Protein AF-A0A183M045-F1 (afdb_monomer_lite)

Foldseek 3Di:
DDDPVCQVVLQVVDDAPVPQFDFDADPQVGGTHHGLWDQDPQVRDIARNWDACDPVVNGTDGDPCVVVVVVVVVVVVVVVVVVVVVVVVVLVVVCVVVVLQADWDQDPVRDTDRDDPVNSVVD

Secondary structure (DSSP, 8-state):
---TTTHHHHHHHS---SSS---EEETTTTEEEPTT-EEETTTTEEETT--EEETTTTEEESTTTHHHHHHHHHHHHHHHHHHHHHHHHHHHHHHHHTTGGG-EEE-TT--EEE--HHHHH--

Organism: NCBI:txid48269

InterPro domains:
  IPR001594 Palmitoyltransferase, DHHC domain [PF01529] (22-110)
  IPR039859 Palmitoyltransferase PFA4/ZDHHC16/ZDHHC20/ERF2-like [PTHR22883] (23-88)

Sequence (123 aa):
FITSRNKSVYAHIYEYDNFIYSPKQCTICCHIIPARSKHCSRCDRCVFRFDHHCVWTNCCIGGQNHGLFITFLFSLCFMIANALWLNCRMLYLFSVHENLWQAHYLDEYDQMHPMDWLTLLQV

pLDDT: mean 93.28, std 6.27, range [52.72, 98.62]

Radius of gyration: 27.17 Å; chains: 1; bounding box: 51×26×75 Å

Structure (mmCIF, N/CA/C/O backbone):
data_AF-A0A183M045-F1
#
_entry.id   AF-A0A183M045-F1
#
loop_
_atom_site.group_PDB
_atom_site.id
_atom_site.type_symbol
_atom_site.label_atom_id
_atom_site.label_alt_id
_atom_site.label_comp_id
_atom_site.label_asym_id
_atom_site.label_entity_id
_atom_site.label_seq_id
_atom_site.pdbx_PDB_ins_code
_atom_site.Cartn_x
_atom_site.Cartn_y
_atom_site.Cartn_z
_atom_site.occupancy
_atom_site.B_iso_or_equiv
_atom_site.auth_seq_id
_atom_site.auth_comp_id
_atom_site.auth_asym_id
_atom_site.auth_atom_id
_atom_site.pdbx_PDB_model_num
ATOM 1 N N . PHE A 1 1 ? -6.816 -6.824 13.689 1.00 90.31 1 PHE A N 1
ATOM 2 C CA . PHE A 1 1 ? -8.293 -6.654 13.666 1.00 90.31 1 PHE A CA 1
ATOM 3 C C . PHE A 1 1 ? -8.837 -6.400 15.063 1.00 90.31 1 PHE A C 1
ATOM 5 O O . PHE A 1 1 ? -8.148 -6.723 16.028 1.00 90.31 1 PHE A O 1
ATOM 12 N N . ILE A 1 2 ? -10.037 -5.823 15.174 1.00 94.12 2 ILE A N 1
ATOM 13 C CA . ILE A 1 2 ? -10.691 -5.584 16.468 1.00 94.12 2 ILE A CA 1
ATOM 14 C C . ILE A 1 2 ? -11.326 -6.888 16.956 1.00 94.12 2 ILE A C 1
ATOM 16 O O . ILE A 1 2 ? -12.040 -7.552 16.211 1.00 94.12 2 ILE A O 1
ATOM 20 N N . THR A 1 3 ? -11.051 -7.243 18.204 1.00 92.88 3 THR A N 1
ATOM 21 C CA . THR A 1 3 ? -11.595 -8.400 18.918 1.00 92.88 3 THR A CA 1
ATOM 22 C C . THR A 1 3 ? -11.999 -7.972 20.326 1.00 92.88 3 THR A C 1
ATOM 24 O O . THR A 1 3 ? -11.589 -6.910 20.803 1.00 92.88 3 THR A O 1
ATOM 27 N N . SER A 1 4 ? -12.738 -8.816 21.046 1.00 90.75 4 SER A N 1
ATOM 28 C CA . SER A 1 4 ? -13.120 -8.540 22.438 1.00 90.75 4 SER A CA 1
ATOM 29 C C . SER A 1 4 ? -11.919 -8.316 23.367 1.00 90.75 4 SER A C 1
ATOM 31 O O . SER A 1 4 ? -12.051 -7.619 24.365 1.00 90.75 4 SER A O 1
ATOM 33 N N . ARG A 1 5 ? -10.738 -8.859 23.027 1.00 92.75 5 ARG A N 1
ATOM 34 C CA . ARG A 1 5 ? -9.519 -8.759 23.848 1.00 92.75 5 ARG A CA 1
ATOM 35 C C . ARG A 1 5 ? -8.773 -7.437 23.677 1.00 92.75 5 ARG A C 1
ATOM 37 O O . ARG A 1 5 ? -8.127 -6.985 24.609 1.00 92.75 5 ARG A O 1
ATOM 44 N N . ASN A 1 6 ? -8.823 -6.837 22.486 1.00 94.06 6 ASN A N 1
ATOM 45 C CA . ASN A 1 6 ? -8.044 -5.633 22.164 1.00 94.06 6 ASN A CA 1
ATOM 46 C C . ASN A 1 6 ? -8.902 -4.374 21.978 1.00 94.06 6 ASN A C 1
ATOM 48 O O . ASN A 1 6 ? -8.361 -3.277 21.857 1.00 94.06 6 ASN A O 1
ATOM 52 N N . LYS A 1 7 ? -10.234 -4.510 21.977 1.00 92.50 7 LYS A N 1
ATOM 53 C CA . LYS A 1 7 ? -11.162 -3.391 21.802 1.00 92.50 7 LYS A CA 1
ATOM 54 C C . LYS A 1 7 ? -10.952 -2.282 22.837 1.00 92.50 7 LYS A C 1
ATOM 56 O O . LYS A 1 7 ? -10.962 -1.120 22.444 1.00 92.50 7 LYS A O 1
ATOM 61 N N . SER A 1 8 ? -10.783 -2.621 24.118 1.00 92.31 8 SER A N 1
ATOM 62 C CA . SER A 1 8 ? -10.558 -1.628 25.183 1.00 92.31 8 SER A CA 1
ATOM 63 C C . SER A 1 8 ? -9.276 -0.840 24.930 1.00 92.31 8 SER A C 1
ATOM 65 O O . SER A 1 8 ? -9.306 0.383 24.900 1.00 92.31 8 SER A O 1
ATOM 67 N N . VAL A 1 9 ? -8.181 -1.539 24.620 1.00 93.81 9 VAL A N 1
ATOM 68 C CA . VAL A 1 9 ? -6.893 -0.926 24.267 1.00 93.81 9 VAL A CA 1
ATOM 69 C C . VAL A 1 9 ? -7.054 0.051 23.099 1.00 93.81 9 VAL A C 1
ATOM 71 O O . VAL A 1 9 ? -6.623 1.195 23.187 1.00 93.81 9 VAL A O 1
ATOM 74 N N . TYR A 1 10 ? -7.731 -0.356 22.021 1.00 94.81 10 TYR A N 1
ATOM 75 C CA . TYR A 1 10 ? -7.956 0.518 20.866 1.00 94.81 10 TYR A CA 1
ATOM 76 C C . TYR A 1 10 ? -8.866 1.712 21.150 1.00 94.81 10 TYR A C 1
ATOM 78 O O . TYR A 1 10 ? -8.679 2.757 20.530 1.00 94.81 10 TYR A O 1
ATOM 86 N N . ALA A 1 11 ? -9.821 1.580 22.070 1.00 92.50 11 ALA A N 1
ATOM 87 C CA . ALA A 1 11 ? -10.690 2.682 22.475 1.00 92.50 11 ALA A CA 1
ATOM 88 C C . ALA A 1 11 ? -9.932 3.792 23.222 1.00 92.50 11 ALA A C 1
ATOM 90 O O . ALA A 1 11 ? -10.339 4.942 23.136 1.00 92.50 11 ALA A O 1
ATOM 91 N N . HIS A 1 12 ? -8.827 3.468 23.899 1.00 91.25 12 HIS A N 1
ATOM 92 C CA . HIS A 1 12 ? -7.998 4.456 24.600 1.00 91.25 12 HIS A CA 1
ATOM 93 C C . HIS A 1 12 ? -6.934 5.119 23.713 1.00 91.25 12 HIS A C 1
ATOM 95 O O . HIS A 1 12 ? -6.425 6.175 24.063 1.00 91.25 12 HIS A O 1
ATOM 101 N N . ILE A 1 13 ? -6.582 4.530 22.563 1.00 94.12 13 ILE A N 1
ATOM 102 C CA . ILE A 1 13 ? -5.581 5.119 21.652 1.00 94.12 13 ILE A CA 1
ATOM 103 C C . ILE A 1 13 ? -6.153 6.320 20.888 1.00 94.12 13 ILE A C 1
ATOM 105 O O . ILE A 1 13 ? -5.432 7.274 20.603 1.00 94.12 13 ILE A O 1
ATOM 109 N N . TYR A 1 14 ? -7.437 6.263 20.532 1.00 90.81 14 TYR A N 1
ATOM 110 C CA . TYR A 1 14 ? -8.154 7.373 19.913 1.00 90.81 14 TYR A CA 1
ATOM 111 C C . TYR A 1 14 ? -9.464 7.588 20.658 1.00 90.81 14 TYR A C 1
ATOM 113 O O . TYR A 1 14 ? -10.394 6.789 20.524 1.00 90.81 14 TYR A O 1
ATOM 121 N N . GLU A 1 15 ? -9.520 8.670 21.425 1.00 90.75 15 GLU A N 1
ATOM 122 C CA . GLU A 1 15 ? -10.724 9.078 22.135 1.00 90.75 15 GLU A CA 1
ATOM 123 C C . GLU A 1 15 ? -11.787 9.612 21.166 1.00 90.75 15 GLU A C 1
ATOM 125 O O . GLU A 1 15 ? -11.498 10.036 20.042 1.00 90.75 15 GLU A O 1
ATOM 130 N N . TYR A 1 16 ? -13.043 9.563 21.604 1.00 93.06 16 TYR A N 1
ATOM 131 C CA . TYR A 1 16 ? -14.149 10.171 20.877 1.00 93.06 16 TYR A CA 1
ATOM 132 C C . TYR A 1 16 ? -14.178 11.664 21.182 1.00 93.06 16 TYR A C 1
ATOM 134 O O . TYR A 1 16 ? -14.393 12.058 22.325 1.00 93.06 16 TYR A O 1
ATOM 142 N N . ASP A 1 17 ? -14.006 12.488 20.156 1.00 91.38 17 ASP A N 1
ATOM 143 C CA . ASP A 1 17 ? -14.142 13.941 20.271 1.00 91.38 17 ASP A CA 1
ATOM 144 C C . ASP A 1 17 ? -15.608 14.400 20.162 1.00 91.38 17 ASP A C 1
ATOM 146 O O . ASP A 1 17 ? -15.917 15.542 20.479 1.00 91.38 17 ASP A O 1
ATOM 150 N N . ASN A 1 18 ? -16.519 13.517 19.732 1.00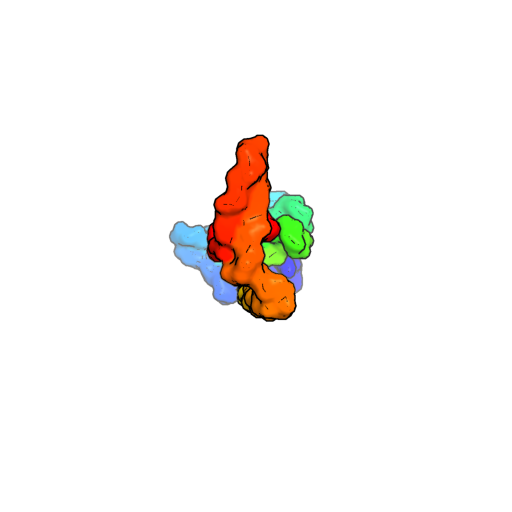 91.00 18 ASN A N 1
ATOM 151 C CA . ASN A 1 18 ? -17.928 13.806 19.431 1.00 91.00 18 ASN A CA 1
ATOM 152 C C . ASN A 1 18 ? -18.164 14.904 18.374 1.00 91.00 18 ASN A C 1
ATOM 154 O O . ASN A 1 18 ? -19.308 15.299 18.158 1.00 91.00 18 ASN A O 1
ATOM 158 N N . PHE A 1 19 ? -17.119 15.330 17.661 1.00 92.25 19 PHE A N 1
ATOM 159 C CA . PHE A 1 19 ? -17.210 16.241 16.519 1.00 92.25 19 PHE A CA 1
ATOM 160 C C . PHE A 1 19 ? -16.977 15.482 15.214 1.00 92.25 19 PHE A C 1
ATOM 162 O O . PHE A 1 19 ? -17.801 15.515 14.303 1.00 92.25 19 PHE A O 1
ATOM 169 N N . ILE A 1 20 ? -15.865 14.750 15.144 1.00 91.69 20 ILE A N 1
ATOM 170 C CA . ILE A 1 20 ? -15.463 13.942 13.992 1.00 91.69 20 ILE A CA 1
ATOM 171 C C . ILE A 1 20 ? -15.785 12.468 14.263 1.00 91.69 20 ILE A C 1
ATOM 173 O O . ILE A 1 20 ? -16.283 11.752 13.386 1.00 91.69 20 ILE A O 1
ATOM 177 N N . TYR A 1 21 ? -15.531 12.007 15.489 1.00 92.38 21 TYR A N 1
ATOM 178 C CA . TYR A 1 21 ? -15.710 10.622 15.902 1.00 92.38 21 TYR A CA 1
ATOM 179 C C . TYR A 1 21 ? -16.595 10.538 17.142 1.00 92.38 21 TYR A C 1
ATOM 181 O O . TYR A 1 21 ? -16.147 10.738 18.268 1.00 92.38 21 TYR A O 1
ATOM 189 N N . SER A 1 22 ? -17.854 10.167 16.924 1.00 93.56 22 SER A N 1
ATOM 190 C CA . SER A 1 22 ? -18.788 9.752 17.970 1.00 93.56 22 SER A CA 1
ATOM 191 C C . SER A 1 22 ? -18.811 8.223 18.125 1.00 93.56 22 SER A C 1
ATOM 193 O O . SER A 1 22 ? -18.480 7.503 17.170 1.00 93.56 22 SER A O 1
ATOM 195 N N . PRO A 1 23 ? -19.201 7.695 19.302 1.00 94.12 23 PRO A N 1
ATOM 196 C CA . PRO A 1 23 ? -19.390 6.262 19.499 1.00 94.12 23 PRO A CA 1
ATOM 197 C C . PRO A 1 23 ? -20.393 5.694 18.491 1.00 94.12 23 PRO A C 1
ATOM 199 O O . PRO A 1 23 ? -21.533 6.145 18.401 1.00 94.12 23 PRO A O 1
ATOM 202 N N . LYS A 1 24 ? -19.972 4.685 17.725 1.00 93.38 24 LYS A N 1
ATOM 203 C CA . LYS A 1 24 ? -20.816 4.005 16.731 1.00 93.38 24 LYS A CA 1
ATOM 204 C C . LYS A 1 24 ? -20.832 2.512 16.993 1.00 93.38 24 LYS A C 1
ATOM 206 O O . LYS A 1 24 ? -19.802 1.920 17.312 1.00 93.38 24 LYS A O 1
ATOM 211 N N . GLN A 1 25 ? -21.992 1.892 16.826 1.00 95.19 25 GLN A N 1
ATOM 212 C CA . GLN A 1 25 ? -22.138 0.444 16.900 1.00 95.19 25 GLN A CA 1
ATOM 213 C C . GLN A 1 25 ? -21.988 -0.174 15.513 1.00 95.19 25 GLN A C 1
ATOM 215 O O . GLN A 1 25 ? -22.611 0.273 14.554 1.00 95.19 25 GLN A O 1
ATOM 220 N N . CYS A 1 26 ? -21.182 -1.227 15.405 1.00 96.62 26 CYS A N 1
ATOM 221 C CA . CYS A 1 26 ? -21.245 -2.107 14.248 1.00 96.62 26 CYS A CA 1
ATOM 222 C C . CYS A 1 26 ? -22.469 -3.016 14.396 1.00 96.62 26 CYS A C 1
ATOM 224 O O . CYS A 1 26 ? -22.560 -3.755 15.376 1.00 96.62 26 CYS A O 1
ATOM 226 N N . THR A 1 27 ? -23.389 -2.972 13.434 1.00 95.94 27 THR A N 1
ATOM 227 C CA . THR A 1 27 ? -24.599 -3.812 13.421 1.00 95.94 27 THR A CA 1
ATOM 228 C C . THR A 1 27 ? -24.292 -5.281 13.137 1.00 95.94 27 THR A C 1
ATOM 230 O O . THR A 1 27 ? -24.998 -6.146 13.632 1.00 95.94 27 THR A O 1
ATOM 233 N N . ILE A 1 28 ? -23.218 -5.563 12.393 1.00 96.06 28 ILE A N 1
ATOM 234 C CA . ILE A 1 28 ? -22.817 -6.925 12.004 1.00 96.06 28 ILE A CA 1
ATOM 235 C C . ILE A 1 28 ? -22.060 -7.615 13.148 1.00 96.06 28 ILE A C 1
ATOM 237 O O . ILE A 1 28 ? -22.355 -8.746 13.508 1.00 96.06 28 ILE A O 1
ATOM 241 N N . CYS A 1 29 ? -21.096 -6.921 13.762 1.00 95.12 29 CYS A N 1
ATOM 242 C CA . CYS A 1 29 ? -20.289 -7.472 14.859 1.00 95.12 29 CYS A CA 1
ATOM 243 C C . CYS A 1 29 ? -20.877 -7.194 16.256 1.00 95.12 29 CYS A C 1
ATOM 245 O O . CYS A 1 29 ? -20.265 -7.567 17.254 1.00 95.12 29 CYS A O 1
ATOM 247 N N . CYS A 1 30 ? -22.013 -6.495 16.341 1.00 94.62 30 CYS A N 1
ATOM 248 C CA . CYS A 1 30 ? -22.754 -6.201 17.573 1.00 94.62 30 CYS A CA 1
ATOM 249 C C . CYS A 1 30 ? -21.926 -5.569 18.707 1.00 94.62 30 CYS A C 1
ATOM 251 O O . CYS A 1 30 ? -22.103 -5.888 19.881 1.00 94.62 30 CYS A O 1
ATOM 253 N N . HIS A 1 31 ? -21.020 -4.644 18.383 1.00 93.06 31 HIS A N 1
ATOM 254 C CA . HIS A 1 31 ? -20.244 -3.926 19.395 1.00 93.06 31 HIS A CA 1
ATOM 255 C C . HIS A 1 31 ? -19.950 -2.481 18.986 1.00 93.06 31 HIS A C 1
ATOM 257 O O . HIS A 1 31 ? -19.804 -2.172 17.802 1.00 93.06 31 HIS A O 1
ATOM 263 N N . ILE A 1 32 ? -19.784 -1.596 19.977 1.00 94.62 32 ILE A N 1
ATOM 264 C CA . ILE A 1 32 ? -19.239 -0.248 19.742 1.00 94.62 32 ILE A CA 1
ATOM 265 C C . ILE A 1 32 ? -17.827 -0.371 19.167 1.00 94.62 32 ILE A C 1
ATOM 267 O O . ILE A 1 32 ? -17.005 -1.110 19.723 1.00 94.62 32 ILE A O 1
ATOM 271 N N . ILE A 1 33 ? -17.562 0.283 18.040 1.00 94.88 33 ILE A N 1
ATOM 272 C CA . ILE A 1 33 ? -16.248 0.298 17.392 1.00 94.88 33 ILE A CA 1
ATOM 273 C C . ILE A 1 33 ? -15.443 1.503 17.898 1.00 94.88 33 ILE A C 1
ATOM 275 O O . ILE A 1 33 ? -16.025 2.580 18.006 1.00 94.88 33 ILE A O 1
ATOM 279 N N . PRO A 1 34 ? -14.135 1.350 18.188 1.00 95.94 34 PRO A N 1
ATOM 280 C CA . PRO A 1 34 ? -13.263 2.468 18.551 1.00 95.94 34 PRO A CA 1
ATOM 281 C C . PRO A 1 34 ? -13.289 3.590 17.507 1.00 95.94 34 PRO A C 1
ATOM 283 O O . PRO A 1 34 ? -13.553 3.331 16.325 1.00 95.94 34 PRO A O 1
ATOM 286 N N . ALA A 1 35 ? -12.930 4.813 17.903 1.00 96.00 35 ALA A N 1
ATOM 287 C CA . ALA A 1 35 ? -12.783 5.922 16.966 1.00 96.00 35 ALA A CA 1
ATOM 288 C C . ALA A 1 35 ? -11.875 5.538 15.779 1.00 96.00 35 ALA A C 1
ATOM 290 O O . ALA A 1 35 ? -10.981 4.689 15.882 1.00 96.00 35 ALA A O 1
ATOM 291 N N . ARG A 1 36 ? -12.148 6.130 14.609 1.00 95.75 36 ARG A N 1
ATOM 292 C CA . ARG A 1 36 ? -11.467 5.837 13.329 1.00 95.75 36 ARG A CA 1
ATOM 293 C C . ARG A 1 36 ? -11.577 4.391 12.819 1.00 95.75 36 ARG A C 1
ATOM 295 O O . ARG A 1 36 ? -10.893 4.034 11.863 1.00 95.75 36 ARG A O 1
ATOM 302 N N . SER A 1 37 ? -12.402 3.540 13.420 1.00 96.62 37 SER A N 1
ATOM 303 C CA . SER A 1 37 ? -12.558 2.138 13.005 1.00 96.62 37 SER A CA 1
ATOM 304 C C . SER A 1 37 ? -13.781 1.946 12.107 1.00 96.62 37 SER A C 1
ATOM 306 O O . SER A 1 37 ? -14.731 2.722 12.183 1.00 96.62 37 SER A O 1
ATOM 308 N N . LYS A 1 38 ? -13.777 0.909 11.258 1.00 96.25 38 LYS A N 1
ATOM 309 C CA . LYS A 1 38 ? -14.923 0.528 10.406 1.00 96.25 38 LYS A CA 1
ATOM 310 C C . LYS A 1 38 ? -15.019 -0.992 10.260 1.00 96.25 38 LYS A C 1
ATOM 312 O O . LYS A 1 38 ? -14.017 -1.694 10.396 1.00 9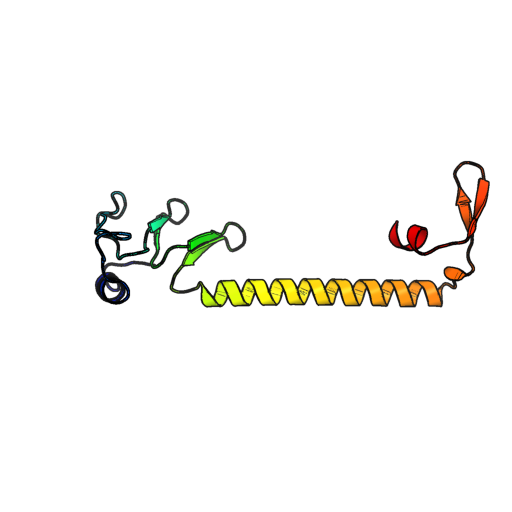6.25 38 LYS A O 1
ATOM 317 N N . HIS A 1 39 ? -16.218 -1.497 9.975 1.00 97.81 39 HIS A N 1
ATOM 318 C CA . HIS A 1 39 ? -16.411 -2.877 9.531 1.00 97.81 39 HIS A CA 1
ATOM 319 C C . HIS A 1 39 ? -16.127 -2.973 8.030 1.00 97.81 39 HIS A C 1
ATOM 321 O O . HIS A 1 39 ? -16.653 -2.186 7.246 1.00 97.81 39 HIS A O 1
ATOM 327 N N . CYS A 1 40 ? -15.295 -3.932 7.632 1.00 98.12 40 CYS A N 1
ATOM 328 C CA . CYS A 1 40 ? -15.067 -4.248 6.230 1.00 98.12 40 CYS A CA 1
ATOM 329 C C . CYS A 1 40 ? -15.911 -5.462 5.846 1.00 98.12 40 CYS A C 1
ATOM 331 O O . CYS A 1 40 ? -15.626 -6.560 6.315 1.00 98.12 40 CYS A O 1
ATOM 333 N N . SER A 1 41 ? -16.884 -5.278 4.952 1.00 97.00 41 SER A N 1
ATOM 334 C CA . SER A 1 41 ? -17.755 -6.359 4.469 1.00 97.00 41 SER A CA 1
ATOM 335 C C . SER A 1 41 ? -17.006 -7.432 3.673 1.00 97.00 41 SER A C 1
ATOM 337 O O . SER A 1 41 ? -17.398 -8.589 3.686 1.00 97.00 41 SER A O 1
ATOM 339 N N . ARG A 1 42 ? -15.897 -7.075 3.009 1.00 97.06 42 ARG A N 1
ATOM 340 C CA . ARG A 1 42 ? -15.060 -8.027 2.254 1.00 97.06 42 ARG A CA 1
ATOM 341 C C . ARG A 1 42 ? -14.313 -9.002 3.166 1.00 97.06 42 ARG A C 1
ATOM 343 O O . ARG A 1 42 ? -14.138 -10.156 2.807 1.00 97.06 42 ARG A O 1
ATOM 350 N N . CYS A 1 43 ? -13.855 -8.534 4.328 1.00 96.81 43 CYS A N 1
ATOM 351 C CA . CYS A 1 43 ? -13.135 -9.362 5.302 1.00 96.81 43 CYS A CA 1
ATOM 352 C C . CYS A 1 43 ? -14.016 -9.844 6.464 1.00 96.81 43 CYS A C 1
ATOM 354 O O . CYS A 1 43 ? -13.499 -10.528 7.352 1.00 96.81 43 CYS A O 1
ATOM 356 N N . ASP A 1 44 ? -15.282 -9.422 6.484 1.00 96.62 44 ASP A N 1
ATOM 357 C CA . ASP A 1 44 ? -16.284 -9.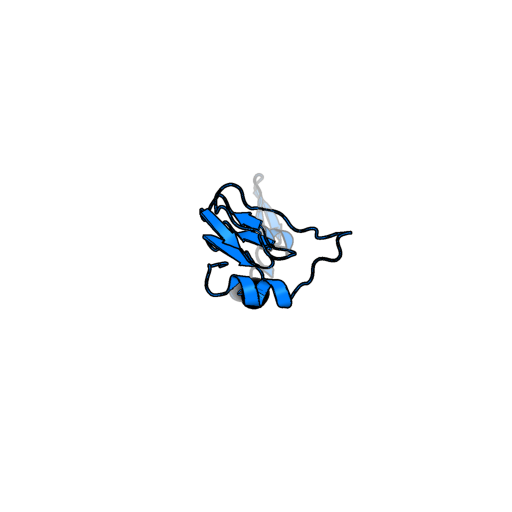658 7.526 1.00 96.62 44 ASP A CA 1
ATOM 358 C C . ASP A 1 44 ? -15.761 -9.413 8.951 1.00 96.62 44 ASP A C 1
ATOM 360 O O . ASP A 1 44 ? -15.795 -10.263 9.840 1.00 96.62 44 ASP A O 1
ATOM 364 N N . ARG A 1 45 ? -15.142 -8.245 9.159 1.00 96.06 45 ARG A N 1
ATOM 365 C CA . ARG A 1 45 ? -14.541 -7.894 10.455 1.00 96.06 45 ARG A CA 1
ATOM 366 C C . ARG A 1 45 ? -14.336 -6.400 10.641 1.00 96.06 45 ARG A C 1
ATOM 368 O O . ARG A 1 45 ? -14.082 -5.654 9.693 1.00 96.06 45 ARG A O 1
ATOM 375 N N . CYS A 1 46 ? -14.354 -5.974 11.901 1.00 97.69 46 CYS A N 1
ATOM 376 C CA . CYS A 1 46 ? -13.991 -4.619 12.305 1.00 97.69 46 CYS A CA 1
ATOM 377 C C . CYS A 1 46 ? -12.467 -4.411 12.277 1.00 97.69 46 CYS A C 1
ATOM 379 O O . CYS A 1 46 ? -11.685 -5.181 12.848 1.00 97.69 46 CYS A O 1
ATOM 381 N N . VAL A 1 47 ? -12.034 -3.326 11.641 1.00 97.88 47 VAL A N 1
ATOM 382 C CA . VAL A 1 47 ? -10.627 -2.951 11.479 1.00 97.88 47 VAL A CA 1
ATOM 383 C C . VAL A 1 47 ? -10.367 -1.648 12.230 1.00 97.88 47 VAL A C 1
ATOM 385 O O . VAL A 1 47 ? -11.083 -0.662 12.052 1.00 97.88 47 VAL A O 1
ATOM 388 N N . PHE A 1 48 ? -9.339 -1.655 13.077 1.00 97.31 48 PHE A N 1
ATOM 389 C CA . PHE A 1 48 ? -8.906 -0.480 13.830 1.00 97.31 48 PHE A CA 1
ATOM 390 C C . PHE A 1 48 ? -8.183 0.515 12.925 1.00 97.31 48 PHE A C 1
ATOM 392 O O . PHE A 1 48 ? -7.345 0.094 12.124 1.00 97.31 48 PHE A O 1
ATOM 399 N N . ARG A 1 49 ? -8.481 1.815 13.077 1.00 96.50 49 ARG A N 1
ATOM 400 C CA . ARG A 1 49 ? -7.942 2.900 12.234 1.00 96.50 49 ARG A CA 1
ATOM 401 C C . ARG A 1 49 ? -8.017 2.508 10.751 1.00 96.50 49 ARG A C 1
ATOM 403 O O . ARG A 1 49 ? -6.997 2.424 10.075 1.00 96.50 49 ARG A O 1
ATOM 410 N N . PHE A 1 50 ? -9.220 2.139 10.314 1.00 97.50 50 PHE A N 1
ATOM 411 C CA . PHE A 1 50 ? -9.463 1.589 8.983 1.00 97.50 50 PHE A CA 1
ATOM 412 C C . PHE A 1 50 ? -9.166 2.638 7.918 1.00 97.50 50 PHE A C 1
ATOM 414 O O . PHE A 1 50 ? -9.706 3.742 7.976 1.00 97.50 50 PHE A O 1
ATOM 421 N N . ASP A 1 51 ? -8.342 2.256 6.951 1.00 97.94 51 ASP A N 1
ATOM 422 C CA . ASP A 1 51 ? -8.056 3.051 5.767 1.00 97.94 51 ASP A CA 1
ATOM 423 C C . ASP A 1 51 ? -8.885 2.515 4.591 1.00 97.94 51 ASP A C 1
ATOM 425 O O . ASP A 1 51 ? -9.920 3.087 4.242 1.00 97.94 51 ASP A O 1
ATOM 429 N N . HIS A 1 52 ? -8.519 1.341 4.069 1.00 97.94 52 HIS A N 1
ATOM 430 C CA . HIS A 1 52 ? -9.233 0.696 2.969 1.00 97.94 52 HIS A CA 1
ATOM 431 C C . HIS A 1 52 ? -9.061 -0.832 2.966 1.00 97.94 52 HIS A C 1
ATOM 433 O O . HIS A 1 52 ? -8.201 -1.390 3.645 1.00 97.94 52 HIS A O 1
ATOM 439 N N . HIS A 1 53 ? -9.884 -1.530 2.180 1.00 98.38 53 HIS A N 1
ATOM 440 C CA . HIS A 1 53 ? -9.614 -2.913 1.788 1.00 98.38 53 HIS A CA 1
ATOM 441 C C . HIS A 1 53 ? -8.853 -2.894 0.465 1.00 98.38 53 HIS A C 1
ATOM 443 O O . HIS A 1 53 ? -9.394 -2.454 -0.549 1.00 98.38 53 HIS A O 1
ATOM 449 N N . CYS A 1 54 ? -7.597 -3.324 0.484 1.00 97.94 54 CYS A N 1
ATOM 450 C CA . CYS A 1 54 ? -6.757 -3.324 -0.699 1.00 97.94 54 CYS A CA 1
ATOM 451 C C . CYS A 1 54 ? -6.982 -4.617 -1.480 1.00 97.94 54 CYS A C 1
ATOM 453 O O . CYS A 1 54 ? -6.678 -5.704 -0.989 1.00 97.94 54 CYS A O 1
ATOM 455 N N . VAL A 1 55 ? -7.480 -4.493 -2.710 1.00 97.19 55 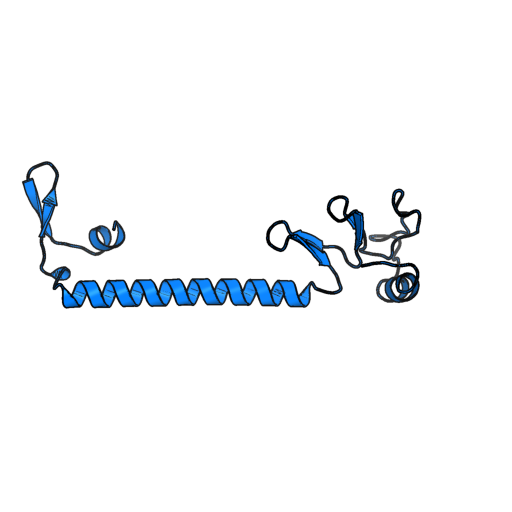VAL A N 1
ATOM 456 C CA . VAL A 1 55 ? -7.684 -5.642 -3.607 1.00 97.19 55 VAL A CA 1
ATOM 457 C C . VAL A 1 55 ? -6.361 -6.287 -4.025 1.00 97.19 55 VAL A C 1
ATOM 459 O O . VAL A 1 55 ? -6.310 -7.492 -4.233 1.00 97.19 55 VAL A O 1
ATOM 462 N N . TRP A 1 56 ? -5.278 -5.506 -4.073 1.00 96.38 56 TRP A N 1
ATOM 463 C CA . TRP A 1 56 ? -3.959 -5.960 -4.522 1.00 96.38 56 TRP A CA 1
ATOM 464 C C . TRP A 1 56 ? -3.232 -6.814 -3.485 1.00 96.38 56 TRP A C 1
ATOM 466 O O . TRP A 1 56 ? -2.540 -7.759 -3.842 1.00 96.38 56 TRP A O 1
ATOM 476 N N . THR A 1 57 ? -3.406 -6.510 -2.196 1.00 95.88 57 THR A N 1
ATOM 477 C CA . THR A 1 57 ? -2.850 -7.324 -1.100 1.00 95.88 57 THR A CA 1
ATOM 478 C C . THR A 1 57 ? -3.875 -8.292 -0.511 1.00 95.88 57 THR A C 1
ATOM 480 O O . THR A 1 57 ? -3.560 -9.034 0.419 1.00 95.88 57 THR A O 1
ATOM 483 N N . ASN A 1 58 ? -5.110 -8.271 -1.030 1.00 96.44 58 ASN A N 1
ATOM 484 C CA . ASN A 1 58 ? -6.260 -9.027 -0.537 1.00 96.44 58 ASN A CA 1
ATOM 485 C C . ASN A 1 58 ? -6.444 -8.918 0.993 1.00 96.44 58 ASN A C 1
ATOM 487 O O . ASN A 1 58 ? -6.793 -9.877 1.683 1.00 96.44 58 ASN A O 1
ATOM 491 N N . CYS A 1 59 ? -6.150 -7.737 1.544 1.00 96.38 59 CYS A N 1
ATOM 492 C CA . CYS A 1 59 ? -6.118 -7.474 2.980 1.00 96.38 59 CYS A CA 1
ATOM 493 C C . CYS A 1 59 ? -6.664 -6.077 3.296 1.00 96.38 59 CYS A C 1
ATOM 495 O O . CYS A 1 59 ? -6.544 -5.133 2.514 1.00 96.38 59 CYS A O 1
ATOM 497 N N . CYS A 1 60 ? -7.224 -5.907 4.496 1.00 98.31 60 CYS A N 1
ATOM 498 C CA . CYS A 1 60 ? -7.518 -4.565 5.003 1.00 98.31 60 CYS A CA 1
ATOM 499 C C . CYS A 1 60 ? -6.236 -3.852 5.427 1.00 98.31 60 CYS A C 1
ATOM 501 O O . CYS A 1 60 ? -5.442 -4.409 6.187 1.00 98.31 60 CYS A O 1
ATOM 503 N N . ILE A 1 61 ? -6.101 -2.597 5.014 1.00 98.50 61 ILE A N 1
ATOM 504 C CA . ILE A 1 61 ? -5.093 -1.666 5.500 1.00 98.50 61 ILE A CA 1
ATOM 505 C C . ILE A 1 61 ? -5.710 -0.833 6.624 1.00 98.50 61 ILE A C 1
ATOM 507 O O . ILE A 1 61 ? -6.802 -0.271 6.503 1.00 98.50 61 ILE A O 1
ATOM 511 N N . GLY A 1 62 ? -5.024 -0.787 7.758 1.00 97.38 62 GLY A N 1
ATOM 512 C CA . GLY A 1 62 ? -5.441 -0.019 8.920 1.00 97.38 62 GLY A CA 1
ATOM 513 C C . GLY A 1 62 ? -4.322 0.104 9.940 1.00 97.38 62 GLY A C 1
ATOM 514 O O . GLY A 1 62 ? -3.157 -0.130 9.635 1.00 97.38 62 GLY A O 1
ATOM 515 N N . GLY A 1 63 ? -4.655 0.439 11.183 1.00 96.25 63 GLY A N 1
ATOM 516 C CA . GLY A 1 63 ? -3.663 0.850 12.183 1.00 96.25 63 GLY A CA 1
ATOM 517 C C . GLY A 1 63 ? -2.510 -0.132 12.424 1.00 96.25 63 GLY A C 1
ATOM 518 O O . GLY A 1 63 ? -1.411 0.308 12.730 1.00 96.25 63 GLY A O 1
ATOM 519 N N . GLN A 1 64 ? -2.731 -1.440 12.262 1.00 94.62 64 GLN A N 1
ATOM 520 C CA . GLN A 1 64 ? -1.712 -2.467 12.528 1.00 94.62 64 GLN A CA 1
ATOM 521 C C . GLN A 1 64 ? -0.710 -2.671 11.382 1.00 94.62 64 GLN A C 1
ATOM 523 O O . GLN A 1 64 ? 0.393 -3.141 11.629 1.00 94.62 64 GLN A O 1
ATOM 528 N N . ASN A 1 65 ? -1.083 -2.361 10.139 1.00 97.31 65 ASN A N 1
ATOM 529 C CA . ASN A 1 65 ? -0.264 -2.645 8.955 1.00 97.31 65 ASN A CA 1
ATOM 530 C C . ASN A 1 65 ? -0.093 -1.440 8.023 1.00 97.31 65 ASN A C 1
ATOM 532 O O . ASN A 1 65 ? 0.536 -1.577 6.980 1.00 97.31 65 ASN A O 1
ATOM 536 N N . HIS A 1 66 ? -0.603 -0.260 8.386 1.00 97.38 66 HIS A N 1
ATOM 537 C CA . HIS A 1 66 ? -0.484 0.935 7.553 1.00 97.38 66 HIS A CA 1
ATOM 538 C C . HIS A 1 66 ? 0.982 1.290 7.269 1.00 97.38 66 HIS A C 1
ATOM 540 O O . HIS A 1 66 ? 1.328 1.535 6.123 1.00 97.38 66 HIS A O 1
ATOM 546 N N . GLY A 1 67 ? 1.866 1.225 8.275 1.00 97.69 67 GLY A N 1
ATOM 547 C CA . GLY A 1 67 ? 3.303 1.456 8.071 1.00 97.69 67 GLY A CA 1
ATOM 548 C C . GLY A 1 67 ? 3.929 0.468 7.081 1.00 97.69 67 GLY A C 1
ATOM 549 O O . GLY A 1 67 ? 4.622 0.883 6.159 1.00 97.69 67 GLY A O 1
ATOM 550 N N . LEU A 1 68 ? 3.602 -0.824 7.207 1.00 98.00 68 LEU A N 1
ATOM 551 C CA . LEU A 1 68 ? 4.062 -1.861 6.276 1.00 98.00 68 LEU A CA 1
ATOM 552 C C . LEU A 1 68 ? 3.540 -1.626 4.854 1.00 98.00 68 LEU A C 1
ATOM 554 O O . LEU A 1 68 ? 4.276 -1.825 3.894 1.00 98.00 68 LEU A O 1
ATOM 558 N N . PHE A 1 69 ? 2.292 -1.174 4.714 1.00 98.19 69 PHE A N 1
ATOM 559 C CA . PHE A 1 69 ? 1.718 -0.832 3.417 1.00 98.19 69 PHE A CA 1
ATOM 560 C C . PHE A 1 69 ? 2.455 0.343 2.763 1.00 98.19 69 PHE A C 1
ATOM 562 O O . PHE A 1 69 ? 2.776 0.272 1.582 1.00 98.19 69 PHE A O 1
ATOM 569 N N . ILE A 1 70 ? 2.806 1.382 3.527 1.00 98.31 70 ILE A N 1
ATOM 570 C CA . ILE A 1 70 ? 3.619 2.496 3.019 1.00 98.31 70 ILE A CA 1
ATOM 571 C C . ILE A 1 70 ? 5.011 2.011 2.585 1.00 98.31 70 ILE A C 1
ATOM 573 O O . ILE A 1 70 ? 5.457 2.354 1.493 1.00 98.31 70 ILE A O 1
ATOM 577 N N . THR A 1 71 ? 5.679 1.165 3.377 1.00 98.38 71 THR A N 1
ATOM 578 C CA . THR A 1 71 ? 6.965 0.563 2.981 1.00 98.38 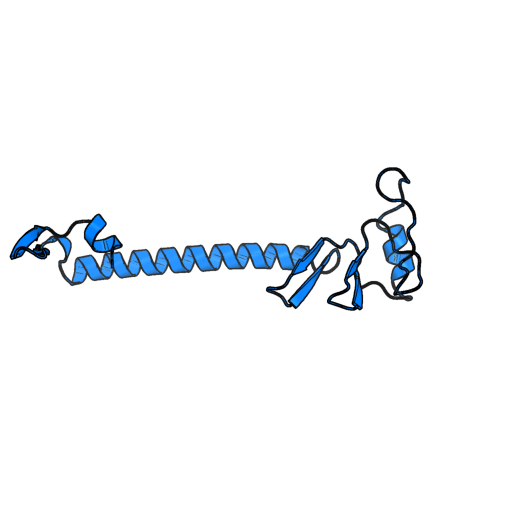71 THR A CA 1
ATOM 579 C C . THR A 1 71 ? 6.841 -0.271 1.703 1.00 98.38 71 THR A C 1
ATOM 581 O O . THR A 1 71 ? 7.708 -0.182 0.838 1.00 98.38 71 THR A O 1
ATOM 584 N N . PHE A 1 72 ? 5.753 -1.029 1.548 1.00 97.75 72 PHE A N 1
ATOM 585 C CA . PHE A 1 72 ? 5.450 -1.775 0.325 1.00 97.75 72 PHE A CA 1
ATOM 586 C C . PHE A 1 72 ? 5.279 -0.859 -0.900 1.00 97.75 72 PHE A C 1
ATOM 588 O O . PHE A 1 72 ? 5.788 -1.170 -1.973 1.00 97.75 72 PHE A O 1
ATOM 595 N N . LEU A 1 73 ? 4.621 0.297 -0.760 1.00 98.31 73 LEU A N 1
ATOM 596 C CA . LEU A 1 73 ? 4.508 1.260 -1.862 1.00 98.31 73 LEU A CA 1
ATOM 597 C C . LEU A 1 73 ? 5.876 1.832 -2.260 1.00 98.31 73 LEU A C 1
ATOM 599 O O . LEU A 1 73 ? 6.175 1.940 -3.448 1.00 98.31 73 LEU A O 1
ATOM 603 N N . PHE A 1 74 ? 6.733 2.151 -1.286 1.00 98.62 74 PHE A N 1
ATOM 604 C CA . PHE A 1 74 ? 8.090 2.621 -1.574 1.00 98.62 74 PHE A CA 1
ATOM 605 C C . PHE A 1 74 ? 8.944 1.557 -2.268 1.00 98.62 74 PHE A C 1
ATOM 607 O O . PHE A 1 74 ? 9.651 1.884 -3.223 1.00 98.62 74 PHE A O 1
ATOM 614 N N . SER A 1 75 ? 8.872 0.294 -1.837 1.00 98.38 75 SER A N 1
ATOM 615 C CA . SER A 1 75 ? 9.613 -0.785 -2.497 1.00 98.38 75 SER A CA 1
ATOM 616 C C . SER A 1 75 ? 9.116 -1.029 -3.923 1.00 98.38 75 SER A C 1
ATOM 618 O O . SER A 1 75 ? 9.934 -1.265 -4.811 1.00 98.38 75 SER A O 1
ATOM 620 N N . LEU A 1 76 ? 7.809 -0.892 -4.174 1.00 98.06 76 LEU A N 1
ATOM 621 C CA . LEU A 1 76 ? 7.234 -0.971 -5.516 1.00 98.06 76 LEU A CA 1
ATOM 622 C C . LEU A 1 76 ? 7.761 0.147 -6.428 1.00 98.06 76 LEU A C 1
ATOM 624 O O . LEU A 1 76 ? 8.229 -0.136 -7.530 1.00 98.06 76 LEU A O 1
ATOM 628 N N . CYS A 1 77 ? 7.758 1.399 -5.960 1.00 98.50 77 CYS A N 1
ATOM 629 C CA . CYS A 1 77 ? 8.327 2.524 -6.709 1.00 98.50 77 CYS A CA 1
ATOM 630 C C . CYS A 1 77 ? 9.817 2.313 -7.010 1.00 98.50 77 CYS A C 1
ATOM 632 O O . CYS A 1 77 ? 10.263 2.544 -8.133 1.00 98.50 77 CYS A O 1
ATOM 634 N N . PHE A 1 78 ? 10.582 1.834 -6.025 1.00 98.56 78 PHE A N 1
ATOM 635 C CA . PHE A 1 78 ? 11.998 1.531 -6.208 1.00 98.56 78 PHE A CA 1
ATOM 636 C C . PHE A 1 78 ? 12.214 0.427 -7.248 1.00 98.56 78 PHE A C 1
ATOM 638 O O . PHE A 1 78 ? 13.064 0.570 -8.125 1.00 98.56 78 PHE A O 1
ATOM 645 N N . MET A 1 79 ? 11.428 -0.650 -7.201 1.00 98.44 79 MET A N 1
ATOM 646 C CA . MET A 1 79 ? 11.501 -1.738 -8.177 1.00 98.44 79 MET A CA 1
ATOM 647 C C . MET A 1 79 ? 11.220 -1.239 -9.599 1.00 98.44 79 MET A C 1
ATOM 649 O O . MET A 1 79 ? 11.982 -1.554 -10.510 1.00 98.44 79 MET A O 1
ATOM 653 N N . ILE A 1 80 ? 10.178 -0.421 -9.786 1.00 98.38 80 ILE A N 1
ATOM 654 C CA . ILE A 1 80 ? 9.831 0.157 -11.094 1.00 98.38 80 ILE A CA 1
ATOM 655 C C . ILE A 1 80 ? 10.962 1.056 -11.607 1.00 98.38 80 ILE A C 1
ATOM 657 O O . ILE A 1 80 ? 11.354 0.941 -12.766 1.00 98.38 80 ILE A O 1
ATOM 661 N N . ALA A 1 81 ? 11.537 1.902 -10.749 1.00 98.50 81 ALA A N 1
ATOM 662 C CA . ALA A 1 81 ? 12.655 2.764 -11.126 1.00 98.50 81 ALA A CA 1
ATOM 663 C C . ALA A 1 81 ? 13.899 1.959 -11.543 1.00 98.50 81 ALA A C 1
ATOM 665 O O . ALA A 1 81 ? 14.533 2.282 -12.547 1.00 98.50 81 ALA A O 1
ATOM 666 N N . ASN A 1 82 ? 14.225 0.883 -10.819 1.00 98.19 82 ASN A N 1
ATOM 667 C CA . ASN A 1 82 ? 15.335 -0.003 -11.181 1.00 98.19 82 ASN A CA 1
ATOM 668 C C . ASN A 1 82 ? 15.065 -0.741 -12.493 1.00 98.19 82 ASN A C 1
ATOM 670 O O . ASN A 1 82 ? 15.957 -0.823 -13.333 1.00 98.19 82 ASN A O 1
ATOM 674 N N . ALA A 1 83 ? 13.847 -1.252 -12.689 1.00 97.75 83 ALA A N 1
ATOM 675 C CA . ALA A 1 83 ? 13.465 -1.909 -13.931 1.00 97.75 83 ALA A CA 1
ATOM 676 C C . ALA A 1 83 ? 13.584 -0.947 -15.120 1.00 97.75 83 ALA A C 1
ATOM 678 O O . ALA A 1 83 ? 14.188 -1.306 -16.127 1.00 97.75 83 ALA A O 1
ATOM 679 N N . LEU A 1 84 ? 13.086 0.286 -14.992 1.00 96.88 84 LEU A N 1
ATOM 680 C CA . LEU A 1 84 ? 13.223 1.312 -16.024 1.00 96.88 84 LEU A CA 1
ATOM 681 C C . LEU A 1 84 ? 14.696 1.620 -16.313 1.00 96.88 84 LEU A C 1
ATOM 683 O O . LEU A 1 84 ? 15.109 1.606 -17.468 1.00 96.88 84 LEU A O 1
ATOM 687 N N . TRP A 1 85 ? 15.506 1.835 -15.273 1.00 97.75 85 TRP A N 1
ATOM 688 C CA . TRP A 1 85 ? 16.933 2.111 -15.430 1.00 97.75 85 TRP A CA 1
ATOM 689 C C . TRP A 1 85 ? 17.670 0.971 -16.145 1.00 97.75 85 TRP A C 1
ATOM 691 O O . TRP A 1 85 ? 18.431 1.222 -17.080 1.00 97.75 85 TRP A O 1
ATOM 701 N N . LEU A 1 86 ? 17.415 -0.279 -15.746 1.00 97.25 86 LEU A N 1
ATOM 702 C CA . LEU A 1 86 ? 18.004 -1.459 -16.377 1.00 97.25 86 LEU A CA 1
ATOM 703 C C . LEU A 1 86 ? 17.580 -1.583 -17.842 1.00 97.25 86 LEU A C 1
ATOM 705 O O . LEU A 1 86 ? 18.443 -1.788 -18.690 1.00 97.25 86 LEU A O 1
ATOM 709 N N . ASN A 1 87 ? 16.292 -1.416 -18.152 1.00 93.69 87 ASN A N 1
ATOM 710 C CA . ASN A 1 87 ? 15.797 -1.489 -19.529 1.00 93.69 87 ASN A CA 1
ATOM 711 C C . ASN A 1 87 ? 16.405 -0.388 -20.403 1.00 93.69 87 ASN A C 1
ATOM 713 O O . ASN A 1 87 ? 16.966 -0.694 -21.450 1.00 93.69 87 ASN A O 1
ATOM 717 N N . CYS A 1 88 ? 16.409 0.868 -19.946 1.00 92.94 88 CYS A N 1
ATOM 718 C CA . CYS A 1 88 ? 17.052 1.965 -20.673 1.00 92.94 88 CYS A CA 1
ATOM 719 C C . CYS A 1 88 ? 18.549 1.705 -20.893 1.00 92.94 88 CYS A C 1
ATOM 721 O O . CYS A 1 88 ? 19.067 1.937 -21.984 1.00 92.94 88 CYS A O 1
ATOM 723 N N . ARG A 1 89 ? 19.253 1.186 -19.878 1.00 95.19 89 ARG A N 1
ATOM 724 C CA . ARG A 1 89 ? 20.675 0.841 -19.993 1.00 95.19 89 ARG A CA 1
ATOM 725 C C . ARG A 1 89 ? 20.906 -0.285 -20.999 1.00 95.19 89 ARG A C 1
ATOM 727 O O . ARG A 1 89 ? 21.856 -0.208 -21.771 1.00 95.19 89 ARG A O 1
ATOM 734 N N . MET A 1 90 ? 20.068 -1.318 -20.989 1.00 93.25 90 MET A N 1
ATOM 735 C CA . MET A 1 90 ? 20.162 -2.432 -21.932 1.00 93.25 90 MET A CA 1
ATOM 736 C C . MET A 1 90 ? 19.884 -1.981 -23.367 1.00 93.25 90 MET A C 1
ATOM 738 O O . MET A 1 90 ? 20.681 -2.293 -24.245 1.00 93.25 90 MET A O 1
ATOM 742 N N . LEU A 1 91 ? 18.827 -1.194 -23.592 1.00 90.56 91 LEU A N 1
ATOM 743 C CA . LEU A 1 91 ? 18.504 -0.627 -24.906 1.00 90.56 91 LEU A CA 1
ATOM 744 C C . LEU A 1 91 ? 19.638 0.256 -25.434 1.00 90.56 91 LEU A C 1
ATOM 746 O O . LEU A 1 91 ? 20.050 0.111 -26.583 1.00 90.56 91 LEU A O 1
ATOM 750 N N . TYR A 1 92 ? 20.203 1.115 -24.581 1.00 91.56 92 TYR A N 1
ATOM 751 C CA . TYR A 1 92 ? 21.358 1.931 -24.945 1.00 91.56 92 TYR A CA 1
ATOM 752 C C . TYR A 1 92 ? 22.549 1.067 -25.377 1.00 91.56 92 TYR A C 1
ATOM 754 O O . TYR A 1 92 ? 23.081 1.253 -26.471 1.00 91.56 92 TYR A O 1
ATOM 762 N N . LEU A 1 93 ? 22.944 0.086 -24.558 1.00 93.44 93 LEU A N 1
ATOM 763 C CA . LEU A 1 93 ? 24.071 -0.793 -24.880 1.00 93.44 93 LEU A CA 1
ATOM 764 C C . LEU A 1 93 ? 23.837 -1.590 -26.167 1.00 93.44 93 LEU A C 1
ATOM 766 O O . LEU A 1 93 ? 24.757 -1.713 -26.971 1.00 93.44 93 LEU A O 1
ATOM 770 N N . PHE A 1 94 ? 22.618 -2.083 -26.380 1.00 91.88 94 PHE A N 1
ATOM 771 C CA . PHE A 1 94 ? 22.240 -2.786 -27.600 1.00 91.88 94 PHE A CA 1
ATOM 772 C C . PHE A 1 94 ? 22.338 -1.877 -28.833 1.00 91.88 94 PHE A C 1
ATOM 774 O O . PHE A 1 94 ? 22.979 -2.249 -29.810 1.00 91.88 94 PHE A O 1
ATOM 781 N N . SER A 1 95 ? 21.801 -0.651 -28.764 1.00 90.38 95 SER A N 1
ATOM 782 C CA . SER A 1 95 ? 21.869 0.310 -29.877 1.00 90.38 95 SER A CA 1
ATOM 783 C C . SER A 1 95 ? 23.297 0.651 -30.299 1.00 90.38 95 SER A C 1
ATOM 785 O O . SER A 1 95 ? 23.572 0.817 -31.486 1.00 90.38 95 SER A O 1
ATOM 787 N N . VAL A 1 96 ? 24.215 0.729 -29.332 1.00 91.38 96 VAL A N 1
ATOM 788 C CA . VAL A 1 96 ? 25.634 0.969 -29.596 1.00 91.38 96 VAL A CA 1
ATOM 789 C C . VAL A 1 96 ? 26.298 -0.287 -30.164 1.00 91.38 96 VAL A C 1
ATOM 791 O O . VAL A 1 96 ? 27.061 -0.176 -31.117 1.00 91.38 96 VAL A O 1
ATOM 794 N N . HIS A 1 97 ? 26.003 -1.471 -29.616 1.00 94.12 97 HIS A N 1
ATOM 795 C CA . HIS A 1 97 ? 26.577 -2.738 -30.081 1.00 94.12 97 HIS A CA 1
ATOM 796 C C . HIS A 1 97 ? 26.225 -3.031 -31.545 1.00 94.12 97 HIS A C 1
ATOM 798 O O . HIS A 1 97 ? 27.106 -3.332 -32.347 1.00 94.12 97 HIS A O 1
ATOM 804 N N . GLU A 1 98 ? 24.951 -2.880 -31.900 1.00 90.88 98 GLU A N 1
ATOM 805 C CA . GLU A 1 98 ? 24.449 -3.128 -33.255 1.00 90.88 98 GLU A CA 1
ATOM 806 C C . GLU A 1 98 ? 24.698 -1.953 -34.216 1.00 90.88 98 GLU A C 1
ATOM 808 O O . GLU A 1 98 ? 24.285 -2.006 -35.371 1.00 90.88 98 GLU A O 1
ATOM 813 N N . ASN A 1 99 ? 25.370 -0.883 -33.766 1.00 90.38 99 ASN A N 1
ATOM 814 C CA . ASN A 1 99 ? 25.591 0.341 -34.546 1.00 90.38 99 ASN A CA 1
ATOM 815 C C . ASN A 1 99 ? 24.286 0.882 -35.165 1.00 90.38 99 ASN A C 1
ATOM 817 O O . ASN A 1 99 ? 24.247 1.347 -36.306 1.00 90.38 99 ASN A O 1
ATOM 821 N N . LEU A 1 100 ? 23.193 0.819 -34.396 1.00 88.62 100 LEU A N 1
ATOM 822 C CA . LEU A 1 100 ? 21.867 1.236 -34.856 1.00 88.62 100 LEU A CA 1
ATOM 823 C C . LEU A 1 100 ? 21.821 2.722 -35.197 1.00 88.62 100 LEU A C 1
ATOM 825 O O . LEU A 1 100 ? 21.076 3.117 -36.080 1.00 88.62 100 LEU A O 1
ATOM 829 N N . TRP A 1 101 ? 22.652 3.538 -34.551 1.00 87.06 101 TRP A N 1
ATOM 830 C CA . TRP A 1 101 ? 22.768 4.971 -34.831 1.00 87.06 101 TRP A CA 1
ATOM 831 C C . TRP A 1 101 ? 23.305 5.283 -36.235 1.00 87.06 101 TRP A C 1
ATOM 833 O O . TRP A 1 101 ? 23.206 6.418 -36.692 1.00 87.06 101 TRP A O 1
ATOM 843 N N . GLN A 1 102 ? 23.886 4.294 -36.916 1.00 89.81 102 GLN A N 1
ATOM 844 C CA . GLN A 1 102 ? 24.357 4.382 -38.297 1.00 89.81 102 GLN A CA 1
ATOM 845 C C . GLN A 1 102 ? 23.444 3.618 -39.273 1.00 89.81 102 GLN A C 1
ATOM 847 O O . GLN A 1 102 ? 23.671 3.652 -40.486 1.00 89.81 102 GLN A O 1
ATOM 852 N N . ALA A 1 103 ? 22.425 2.923 -38.763 1.00 88.00 103 ALA A N 1
ATOM 853 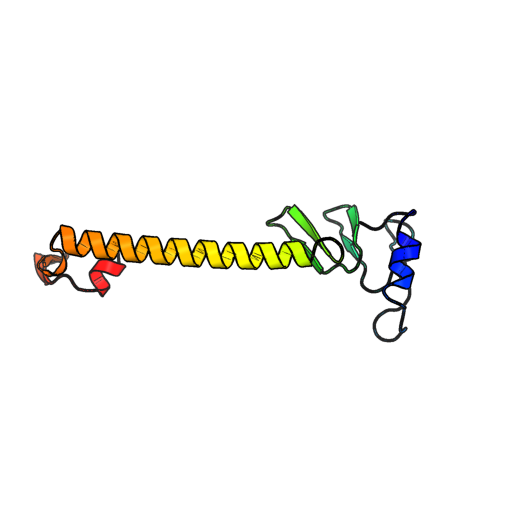C CA . ALA A 1 103 ? 21.499 2.136 -39.559 1.00 88.00 103 ALA A CA 1
ATOM 854 C C . ALA A 1 103 ? 20.403 3.009 -40.193 1.00 88.00 103 ALA A C 1
ATOM 856 O O . ALA A 1 103 ? 20.098 4.111 -39.734 1.00 88.00 103 ALA A O 1
ATOM 857 N N . HIS A 1 104 ? 19.807 2.488 -41.264 1.00 90.38 104 HIS A N 1
ATOM 858 C CA . HIS A 1 104 ? 18.662 3.084 -41.948 1.00 90.38 104 HIS A CA 1
ATOM 859 C C . HIS A 1 104 ? 17.543 2.043 -42.020 1.00 90.38 104 HIS A C 1
ATOM 861 O O . HIS A 1 104 ? 17.827 0.852 -42.164 1.00 90.38 104 HIS A O 1
ATOM 867 N N . TYR A 1 105 ? 16.292 2.480 -41.929 1.00 87.56 105 TYR A N 1
ATOM 868 C CA . TYR A 1 105 ? 15.121 1.631 -42.143 1.00 87.56 105 TYR A CA 1
ATOM 869 C C . TYR A 1 105 ? 14.396 2.038 -43.429 1.00 87.56 105 TYR A C 1
ATOM 871 O O . TYR A 1 105 ? 14.582 3.149 -43.927 1.00 87.56 105 TYR A O 1
ATOM 879 N N . LEU A 1 106 ? 13.600 1.118 -43.973 1.00 90.88 106 LEU A N 1
ATOM 880 C CA . LEU A 1 106 ? 12.731 1.360 -45.123 1.00 90.88 106 LEU A CA 1
ATOM 881 C C . LEU A 1 106 ? 11.303 1.583 -44.628 1.00 90.88 106 LEU A C 1
ATOM 883 O O . LEU A 1 106 ? 10.822 0.820 -43.788 1.00 90.88 106 LEU A O 1
ATOM 887 N N . ASP A 1 107 ? 10.646 2.626 -45.126 1.00 87.94 107 ASP A N 1
ATOM 888 C CA . ASP A 1 107 ? 9.222 2.848 -44.881 1.00 87.94 107 ASP A CA 1
ATOM 889 C C . ASP A 1 107 ? 8.331 2.027 -45.837 1.00 87.94 107 ASP A C 1
ATOM 891 O O . ASP A 1 107 ? 8.811 1.273 -46.684 1.00 87.94 107 ASP A O 1
ATOM 895 N N . GLU A 1 108 ? 7.008 2.165 -45.705 1.00 90.75 108 GLU A N 1
ATOM 896 C CA . GLU A 1 108 ? 6.019 1.474 -46.553 1.00 90.75 108 GLU A CA 1
ATOM 897 C C . GLU A 1 108 ? 6.114 1.841 -48.048 1.00 90.75 108 GLU A C 1
ATOM 899 O O . GLU A 1 108 ? 5.497 1.183 -48.886 1.00 90.75 108 GLU A O 1
ATOM 904 N N . TYR A 1 109 ? 6.876 2.884 -48.387 1.00 94.19 109 TYR A N 1
ATOM 905 C CA . TYR A 1 109 ? 7.106 3.372 -49.744 1.00 94.19 109 TYR A CA 1
ATOM 906 C C . TYR A 1 109 ? 8.549 3.118 -50.217 1.00 94.19 109 TYR A C 1
ATOM 908 O O . TYR A 1 109 ? 8.984 3.740 -51.190 1.00 94.19 109 TYR A O 1
ATOM 916 N N . ASP A 1 110 ? 9.286 2.229 -49.539 1.00 90.44 110 ASP A N 1
ATOM 917 C CA . ASP A 1 110 ? 10.691 1.890 -49.800 1.00 90.44 110 ASP A CA 1
ATOM 918 C C . ASP A 1 110 ? 11.660 3.090 -49.713 1.00 90.44 110 ASP A C 1
ATOM 920 O O . ASP A 1 110 ? 12.750 3.075 -50.297 1.00 90.44 110 ASP A O 1
ATOM 924 N N . GLN A 1 111 ? 11.308 4.149 -48.976 1.00 93.38 111 GLN A N 1
ATOM 925 C CA . GLN A 1 111 ? 12.231 5.257 -48.724 1.00 93.38 111 GLN A CA 1
ATOM 926 C C . GLN A 1 111 ? 13.133 4.945 -47.530 1.00 93.38 111 GLN A C 1
ATOM 928 O O . GLN A 1 111 ? 12.675 4.493 -46.481 1.00 93.38 111 GLN A O 1
ATOM 933 N N . MET A 1 112 ? 14.434 5.211 -47.686 1.00 91.88 112 MET A N 1
ATOM 934 C CA . MET A 1 112 ? 15.412 5.053 -46.611 1.00 91.88 112 MET A CA 1
ATOM 935 C C . MET A 1 112 ? 15.396 6.252 -45.669 1.00 91.88 112 MET A C 1
ATOM 937 O O . MET A 1 112 ? 15.666 7.378 -46.090 1.00 91.88 112 MET A O 1
ATOM 941 N N . HIS A 1 113 ? 15.206 5.981 -44.382 1.00 87.88 113 HIS A N 1
ATOM 942 C CA . HIS A 1 113 ? 15.290 6.974 -43.316 1.00 87.88 113 HIS A CA 1
ATOM 943 C C . HIS A 1 113 ? 16.344 6.561 -42.285 1.00 87.88 113 HIS A C 1
ATOM 945 O O . HIS A 1 113 ? 16.474 5.370 -41.988 1.00 87.88 113 HIS A O 1
ATOM 951 N N . PRO A 1 114 ? 17.129 7.507 -41.742 1.00 89.38 114 PRO A N 1
ATOM 952 C CA . PRO A 1 114 ? 18.086 7.199 -40.691 1.00 89.38 114 PRO A CA 1
ATOM 953 C C . PRO A 1 114 ? 17.360 6.807 -39.404 1.00 89.38 114 PRO A C 1
ATOM 955 O O . PRO A 1 114 ? 16.299 7.337 -39.077 1.00 89.38 114 PRO A O 1
ATOM 958 N N . MET A 1 115 ? 17.971 5.902 -38.649 1.00 86.75 115 MET A N 1
ATOM 959 C CA . MET A 1 115 ? 17.524 5.576 -37.300 1.00 86.75 115 MET A CA 1
ATOM 960 C C . MET A 1 115 ? 17.713 6.768 -36.360 1.00 86.75 115 MET A C 1
ATOM 962 O O . MET A 1 115 ? 18.816 7.295 -36.209 1.00 86.75 115 MET A O 1
ATOM 966 N N . ASP A 1 116 ? 16.635 7.162 -35.688 1.00 85.38 116 ASP A N 1
ATOM 967 C CA . ASP A 1 116 ? 16.645 8.203 -34.666 1.00 85.38 116 ASP A CA 1
ATOM 968 C C . ASP A 1 116 ? 16.115 7.689 -33.317 1.00 85.38 116 ASP A C 1
ATOM 970 O O . ASP A 1 116 ? 15.720 6.532 -33.149 1.00 85.38 116 ASP A O 1
ATOM 974 N N . TRP A 1 117 ? 16.134 8.565 -32.313 1.00 81.50 117 TRP A N 1
ATOM 975 C CA . TRP A 1 117 ? 15.691 8.214 -30.967 1.00 81.50 117 TRP A CA 1
ATOM 976 C C . TRP A 1 117 ? 14.186 7.912 -30.895 1.00 81.50 117 TRP A C 1
ATOM 978 O O . TRP A 1 117 ? 13.777 7.124 -30.047 1.00 81.50 117 TRP A O 1
ATOM 988 N N . LEU A 1 118 ? 13.365 8.513 -31.766 1.00 82.56 118 LEU A N 1
ATOM 989 C CA . LEU A 1 118 ? 11.926 8.242 -31.831 1.00 82.56 118 LEU A CA 1
ATOM 990 C C . LEU A 1 118 ? 11.683 6.831 -32.359 1.00 82.56 118 LEU A C 1
ATOM 992 O O . LEU A 1 118 ? 10.912 6.083 -31.767 1.00 82.56 118 LEU A O 1
ATOM 996 N N . THR A 1 119 ? 12.412 6.454 -33.405 1.00 80.00 119 THR A N 1
ATOM 997 C CA . THR A 1 119 ? 12.379 5.128 -34.023 1.00 80.00 119 THR A CA 1
ATOM 998 C C . THR A 1 119 ? 12.819 4.055 -33.021 1.00 80.00 119 THR A C 1
ATOM 1000 O O . THR A 1 119 ? 12.172 3.023 -32.889 1.00 80.00 119 THR A O 1
ATOM 1003 N N . LEU A 1 120 ? 13.869 4.321 -32.235 1.00 73.56 120 LEU A N 1
ATOM 1004 C CA . LEU A 1 120 ? 14.366 3.405 -31.198 1.00 73.56 120 LEU A CA 1
ATOM 1005 C C . LEU A 1 120 ? 13.427 3.246 -29.991 1.00 73.56 120 LEU A C 1
ATOM 1007 O O . LEU A 1 120 ? 13.481 2.221 -29.317 1.00 73.56 120 LEU A O 1
ATOM 1011 N N . LEU A 1 121 ? 12.595 4.247 -29.693 1.00 73.44 121 LEU A N 1
ATOM 1012 C CA . LEU A 1 121 ? 11.604 4.188 -28.610 1.00 73.44 121 LEU A CA 1
ATOM 1013 C C . LEU A 1 121 ? 10.265 3.576 -29.037 1.00 73.44 121 LEU A C 1
ATOM 1015 O O . LEU A 1 121 ? 9.435 3.286 -28.178 1.00 73.44 121 LEU A O 1
ATOM 1019 N N . GLN A 1 122 ? 10.031 3.433 -30.342 1.00 69.75 122 GLN A N 1
ATOM 1020 C CA . GLN A 1 122 ? 8.814 2.846 -30.907 1.00 69.75 122 GLN A CA 1
ATOM 1021 C C . GLN A 1 122 ? 8.867 1.311 -31.009 1.00 69.75 122 GLN A C 1
ATOM 1023 O O . GLN A 1 122 ? 7.890 0.712 -31.461 1.00 69.75 122 GLN A O 1
ATOM 1028 N N . VAL A 1 123 ? 9.973 0.689 -30.576 1.00 52.72 123 VAL A N 1
ATOM 1029 C CA . VAL A 1 123 ? 10.147 -0.772 -30.470 1.00 52.72 123 VAL A CA 1
ATOM 1030 C C . VAL A 1 123 ? 9.701 -1.284 -29.103 1.00 52.72 123 VAL A C 1
ATOM 1032 O O . VAL A 1 123 ? 10.089 -0.672 -28.082 1.00 52.72 123 VAL A O 1
#